Protein AF-A0A524AYQ6-F1 (afdb_monomer_lite)

Foldseek 3Di:
DDDDDADPQLVVLVVVLVVLVVVLVVVAALLQDQWAWDWDADPNWIWIWTWHADPPRDIDTHTDGTDDDVVVVRRVRNPDDRSCPVNPVSVVVSVVSPDDDDDPVVVVVVVVVD

Radius of gyration: 19.8 Å; chains: 1; bounding box: 48×26×54 Å

Secondary structure (DSSP, 8-state):
---PPPPHHHHHHHHHHHHHHHHHHHH--GGGSS-EEEEEEETTEEEEEEEEE-GGGPEEEEEEEESSHHHHHHHHHHTSPPGGGGHHHHHHHHHHTTPPPPPHHHHHHHHH--

Structure (mmCIF, N/CA/C/O backbone):
data_AF-A0A524AYQ6-F1
#
_entry.id   AF-A0A524AYQ6-F1
#
loop_
_atom_site.group_PDB
_atom_site.id
_atom_site.type_symbol
_atom_site.label_atom_id
_atom_site.label_alt_id
_atom_site.label_comp_id
_atom_site.label_asym_id
_atom_site.label_entity_id
_atom_site.label_seq_id
_atom_site.pdbx_PDB_ins_code
_atom_site.Cartn_x
_atom_site.Cartn_y
_atom_site.Cartn_z
_atom_site.occupancy
_atom_site.B_iso_or_equiv
_atom_site.auth_seq_id
_atom_site.auth_comp_id
_atom_site.auth_asym_id
_atom_site.auth_atom_id
_atom_site.pdbx_PDB_model_num
ATOM 1 N N . MET A 1 1 ? 13.048 -18.096 -30.956 1.00 42.81 1 MET A N 1
ATOM 2 C CA . MET A 1 1 ? 13.123 -16.712 -30.445 1.00 42.81 1 MET A CA 1
ATOM 3 C C . MET A 1 1 ? 14.486 -16.537 -29.808 1.00 42.81 1 MET A C 1
ATOM 5 O O . MET A 1 1 ? 14.769 -17.234 -28.846 1.00 42.81 1 MET A O 1
ATOM 9 N N . LEU A 1 2 ? 15.353 -15.710 -30.388 1.00 47.28 2 LEU A N 1
ATOM 10 C CA . LEU A 1 2 ? 16.650 -15.396 -29.789 1.00 47.28 2 LEU A CA 1
ATOM 11 C C . LEU A 1 2 ? 16.405 -14.336 -28.710 1.00 47.28 2 LEU A C 1
ATOM 13 O O . LEU A 1 2 ? 15.965 -13.236 -29.031 1.00 47.28 2 LEU A O 1
ATOM 17 N N . SER A 1 3 ? 16.613 -14.678 -27.440 1.00 58.00 3 SER A N 1
ATOM 18 C CA . SER A 1 3 ? 16.564 -13.712 -26.343 1.00 58.00 3 SER A CA 1
ATOM 19 C C . SER A 1 3 ? 17.810 -12.829 -26.420 1.00 58.00 3 SER A C 1
ATOM 21 O O . SER A 1 3 ? 18.887 -13.234 -25.983 1.00 58.00 3 SER A O 1
ATOM 23 N N . SER A 1 4 ? 17.693 -11.646 -27.019 1.00 69.88 4 SER A N 1
ATOM 24 C CA . SER A 1 4 ? 18.740 -10.626 -26.933 1.00 69.88 4 SER A CA 1
ATOM 25 C C . SER A 1 4 ? 18.833 -10.124 -25.493 1.00 69.88 4 SER A C 1
ATOM 27 O O . SER A 1 4 ? 17.809 -9.780 -24.897 1.00 69.88 4 SER A O 1
ATOM 29 N N . SER A 1 5 ? 20.041 -10.078 -24.931 1.00 79.94 5 SER A N 1
ATOM 30 C CA . SER A 1 5 ? 20.267 -9.489 -23.612 1.00 79.94 5 SER A CA 1
ATOM 31 C C . SER A 1 5 ? 19.936 -7.995 -23.630 1.00 79.94 5 SER A C 1
ATOM 33 O O . SER A 1 5 ? 20.244 -7.283 -24.587 1.00 79.94 5 SER A O 1
ATOM 35 N N . LEU A 1 6 ? 19.291 -7.518 -22.563 1.00 84.69 6 LEU A N 1
ATOM 36 C CA . LEU A 1 6 ? 19.038 -6.092 -22.364 1.00 84.69 6 LEU A CA 1
ATOM 37 C C . LEU A 1 6 ? 20.363 -5.329 -22.207 1.00 84.69 6 LEU A C 1
ATOM 39 O O . LEU A 1 6 ? 21.378 -5.907 -21.810 1.00 84.69 6 LEU A O 1
ATOM 43 N N . SER A 1 7 ? 20.351 -4.021 -22.475 1.00 92.19 7 SER A N 1
ATOM 44 C CA . SER A 1 7 ? 21.512 -3.162 -22.216 1.00 92.19 7 SER A CA 1
ATOM 45 C C . SER A 1 7 ? 21.914 -3.215 -20.736 1.00 92.19 7 SER A C 1
ATOM 47 O O . SER A 1 7 ? 21.075 -3.454 -19.864 1.00 92.19 7 SER A O 1
ATOM 49 N N . LEU A 1 8 ? 23.191 -2.963 -20.430 1.00 93.62 8 LEU A N 1
ATOM 50 C CA . LEU A 1 8 ? 23.656 -2.892 -19.040 1.00 93.62 8 LEU A CA 1
ATOM 51 C C . LEU A 1 8 ? 22.841 -1.866 -18.237 1.00 93.62 8 LEU A C 1
ATOM 53 O O . LEU A 1 8 ? 22.433 -2.143 -17.117 1.00 93.62 8 LEU A O 1
ATOM 57 N N . THR A 1 9 ? 22.533 -0.719 -18.844 1.00 95.06 9 THR A N 1
ATOM 58 C CA . THR A 1 9 ? 21.716 0.335 -18.235 1.00 95.06 9 THR A CA 1
ATOM 59 C C . THR A 1 9 ? 20.322 -0.158 -17.843 1.00 95.06 9 THR A C 1
ATOM 61 O O . THR A 1 9 ? 19.878 0.111 -16.729 1.00 95.06 9 THR A O 1
ATOM 64 N N . ALA A 1 10 ? 19.649 -0.915 -18.716 1.00 93.50 10 ALA A N 1
ATOM 65 C CA . ALA A 1 10 ? 18.344 -1.500 -18.417 1.00 93.50 10 ALA A CA 1
ATOM 66 C C . ALA A 1 10 ? 18.432 -2.522 -17.275 1.00 93.50 10 ALA A C 1
ATOM 68 O O . ALA A 1 10 ? 17.604 -2.511 -16.367 1.00 93.50 10 ALA A O 1
ATOM 69 N N . GLN A 1 11 ? 19.463 -3.374 -17.283 1.00 94.44 11 GLN A N 1
ATOM 70 C CA . GLN A 1 11 ? 19.682 -4.358 -16.221 1.00 94.44 11 GLN A CA 1
ATOM 71 C C . GLN A 1 11 ? 19.919 -3.683 -14.863 1.00 94.44 11 GLN A C 1
ATOM 73 O O . GLN A 1 11 ? 19.331 -4.088 -13.864 1.00 94.44 11 GLN A O 1
ATOM 78 N N . THR A 1 12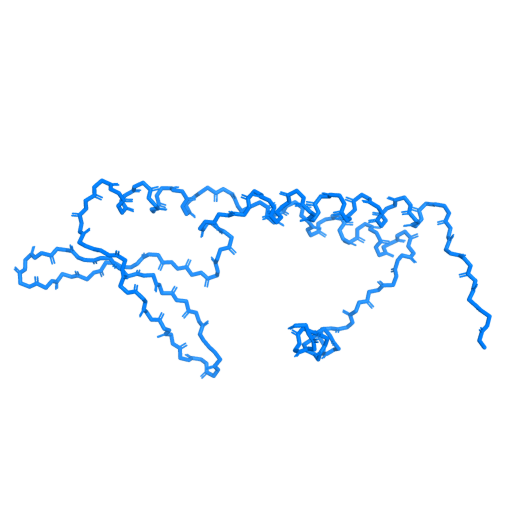 ? 20.729 -2.622 -14.818 1.00 95.69 12 THR A N 1
ATOM 79 C CA . THR A 1 12 ? 20.974 -1.857 -13.588 1.00 95.69 12 THR A CA 1
ATOM 80 C C . THR A 1 12 ? 19.707 -1.172 -13.081 1.00 95.69 12 THR A C 1
ATOM 82 O O . THR A 1 12 ? 19.418 -1.246 -11.888 1.00 95.69 12 THR A O 1
ATOM 85 N N . ALA A 1 13 ? 18.928 -0.551 -13.970 1.00 95.69 13 ALA A N 1
ATOM 86 C CA . ALA A 1 13 ? 17.671 0.092 -13.595 1.00 95.69 13 ALA A CA 1
ATOM 87 C C . ALA A 1 13 ? 16.659 -0.916 -13.028 1.00 95.69 13 ALA A C 1
ATOM 89 O O . ALA A 1 13 ? 16.015 -0.644 -12.017 1.00 95.69 13 ALA A O 1
ATOM 90 N N . PHE A 1 14 ? 16.564 -2.106 -13.629 1.00 95.00 14 PHE A N 1
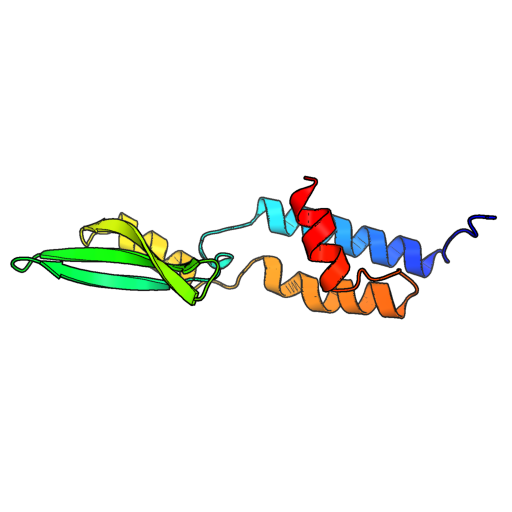ATOM 91 C CA . PHE A 1 14 ? 15.740 -3.190 -13.101 1.00 95.00 14 PHE A CA 1
ATOM 92 C C . PHE A 1 14 ? 16.179 -3.612 -11.693 1.00 95.00 14 PHE A C 1
ATOM 94 O O . PHE A 1 14 ? 15.344 -3.687 -10.794 1.00 95.00 14 PHE A O 1
ATOM 101 N N . SER A 1 15 ? 17.480 -3.834 -11.471 1.00 95.69 15 SER A N 1
ATOM 102 C CA . SER A 1 15 ? 18.003 -4.213 -10.151 1.00 95.69 15 SER A CA 1
ATOM 103 C C . SER A 1 15 ? 17.678 -3.178 -9.071 1.00 95.69 15 SER A C 1
ATOM 105 O O . SER A 1 15 ? 17.291 -3.560 -7.970 1.00 95.69 15 SER A O 1
ATOM 107 N N . GLN A 1 16 ? 17.758 -1.882 -9.392 1.00 95.06 16 GLN A N 1
ATOM 108 C CA . GLN A 1 16 ? 17.379 -0.808 -8.467 1.00 95.06 16 GLN A CA 1
ATOM 109 C C . GLN A 1 16 ? 15.893 -0.861 -8.098 1.00 95.06 16 GLN A C 1
ATOM 111 O O . GLN A 1 16 ? 15.542 -0.742 -6.926 1.00 95.06 16 GLN A O 1
ATOM 116 N N . VAL A 1 17 ? 15.011 -1.077 -9.081 1.00 96.19 17 VAL A N 1
ATOM 117 C CA . VAL A 1 17 ? 13.572 -1.241 -8.819 1.00 96.19 17 VAL A CA 1
ATOM 118 C C . VAL A 1 17 ? 13.323 -2.444 -7.913 1.00 96.19 17 VAL A C 1
ATOM 120 O O . VAL A 1 17 ? 12.543 -2.333 -6.971 1.00 96.19 17 VAL A O 1
ATOM 123 N N . VAL A 1 18 ? 13.989 -3.575 -8.162 1.00 95.94 18 VAL A N 1
ATOM 124 C CA . VAL A 1 18 ? 13.841 -4.792 -7.348 1.00 95.94 18 VAL A CA 1
ATOM 125 C C . VAL A 1 18 ? 14.293 -4.559 -5.907 1.00 95.94 18 VAL A C 1
ATOM 127 O O . VAL A 1 18 ? 13.570 -4.910 -4.979 1.00 95.94 18 VAL A O 1
ATOM 130 N N . GLU A 1 19 ? 15.455 -3.943 -5.704 1.00 95.81 19 GLU A N 1
ATOM 131 C CA . GLU A 1 19 ? 15.993 -3.655 -4.372 1.00 95.81 19 GLU A CA 1
ATOM 132 C C . GLU A 1 19 ? 15.063 -2.742 -3.563 1.00 95.81 19 GLU A C 1
ATOM 134 O O . GLU A 1 19 ? 14.730 -3.031 -2.406 1.00 95.81 19 GLU A O 1
ATOM 139 N N . VAL A 1 20 ? 14.574 -1.669 -4.188 1.00 95.38 20 VAL A N 1
ATOM 140 C CA . VAL A 1 20 ? 13.626 -0.763 -3.535 1.00 95.38 20 VAL A CA 1
ATOM 141 C C . VAL A 1 20 ? 12.291 -1.462 -3.294 1.00 95.38 20 VAL A C 1
ATOM 143 O O . VAL A 1 20 ? 11.728 -1.305 -2.217 1.00 95.38 20 VAL A O 1
ATOM 146 N N . ALA A 1 21 ? 11.803 -2.295 -4.216 1.00 95.00 21 ALA A N 1
ATOM 147 C CA . ALA A 1 21 ? 10.551 -3.031 -4.031 1.00 95.00 21 ALA A CA 1
ATOM 148 C C . ALA A 1 21 ? 10.614 -3.992 -2.838 1.00 95.00 21 ALA A C 1
ATOM 150 O O . ALA A 1 21 ? 9.680 -4.043 -2.041 1.00 95.00 21 ALA A O 1
ATOM 151 N N . LEU A 1 22 ? 11.731 -4.703 -2.670 1.00 95.31 22 LEU A N 1
ATOM 152 C CA . LEU A 1 22 ? 11.959 -5.571 -1.513 1.00 95.31 22 LEU A CA 1
ATOM 153 C C . LEU A 1 22 ? 12.024 -4.772 -0.207 1.00 95.31 22 LEU A C 1
ATOM 155 O O . LEU A 1 22 ? 11.458 -5.187 0.804 1.00 95.31 22 LEU A O 1
ATOM 159 N N . THR A 1 23 ? 12.666 -3.604 -0.237 1.00 94.06 23 THR A N 1
ATOM 160 C CA . THR A 1 23 ? 12.714 -2.693 0.914 1.00 94.06 23 THR A CA 1
ATOM 161 C C . THR A 1 23 ? 11.321 -2.174 1.273 1.00 94.06 23 THR A C 1
ATOM 163 O O . THR A 1 23 ? 10.951 -2.157 2.444 1.00 94.06 23 THR A O 1
ATOM 166 N N . VAL A 1 24 ? 10.517 -1.804 0.274 1.00 93.94 24 VAL A N 1
ATOM 167 C CA . VAL A 1 24 ? 9.127 -1.373 0.459 1.00 93.94 24 VAL A CA 1
ATOM 168 C C . VAL A 1 24 ? 8.276 -2.482 1.063 1.00 93.94 24 VAL A C 1
ATOM 170 O O . VAL A 1 24 ? 7.551 -2.216 2.016 1.00 93.94 24 VAL A O 1
ATOM 173 N N . GLU A 1 25 ? 8.379 -3.717 0.569 1.00 92.25 25 GLU A N 1
ATOM 174 C CA . GLU A 1 25 ? 7.647 -4.850 1.152 1.00 92.25 25 GLU A CA 1
ATOM 175 C C . GLU A 1 25 ? 8.056 -5.105 2.609 1.00 92.25 25 GLU A C 1
ATOM 177 O O . GLU A 1 25 ? 7.202 -5.396 3.444 1.00 92.25 25 GLU A O 1
ATOM 182 N N . HIS A 1 26 ? 9.338 -4.932 2.950 1.00 93.38 26 HIS A N 1
ATOM 183 C CA . HIS A 1 26 ? 9.808 -5.054 4.332 1.00 93.38 26 HIS A CA 1
ATOM 184 C C . HIS A 1 26 ? 9.285 -3.936 5.249 1.00 93.38 26 HIS A C 1
ATOM 186 O O . HIS A 1 26 ? 8.941 -4.188 6.402 1.00 93.38 26 HIS A O 1
ATOM 192 N N . MET A 1 27 ? 9.217 -2.705 4.738 1.00 91.94 27 MET A N 1
ATOM 193 C CA . MET A 1 27 ? 8.803 -1.513 5.490 1.00 91.94 27 MET A CA 1
ATOM 194 C C . MET A 1 27 ? 7.293 -1.253 5.448 1.00 91.94 27 MET A C 1
ATOM 196 O O . MET A 1 27 ? 6.818 -0.260 6.005 1.00 91.94 27 MET A O 1
ATOM 200 N N . ARG A 1 28 ? 6.535 -2.128 4.784 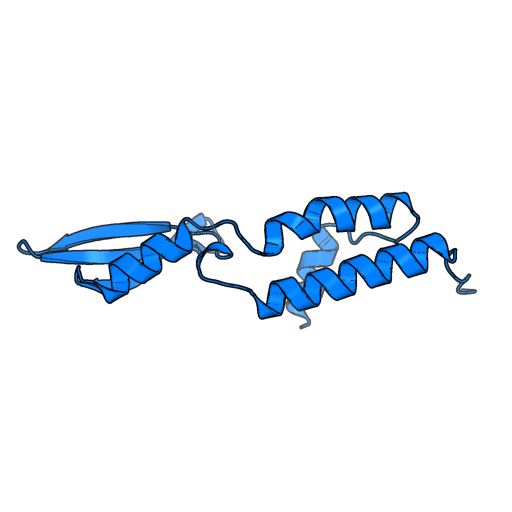1.00 90.62 28 ARG A N 1
ATOM 201 C CA . ARG A 1 28 ? 5.106 -1.964 4.554 1.00 90.62 28 ARG A CA 1
ATOM 202 C C . ARG A 1 28 ? 4.340 -1.825 5.867 1.00 90.62 28 ARG A C 1
ATOM 204 O O . ARG A 1 28 ? 4.522 -2.586 6.817 1.00 90.62 28 ARG A O 1
ATOM 211 N N . SER A 1 29 ? 3.423 -0.868 5.900 1.00 91.81 29 SER A N 1
ATOM 212 C CA . SER A 1 29 ? 2.638 -0.529 7.080 1.00 91.81 29 SER A CA 1
ATOM 213 C C . SER A 1 29 ? 1.152 -0.364 6.751 1.00 91.81 29 SER A C 1
ATOM 215 O O . SER A 1 29 ? 0.693 -0.603 5.634 1.00 91.81 29 SER A O 1
ATOM 217 N N . VAL A 1 30 ? 0.369 0.062 7.746 1.00 91.69 30 VAL A N 1
ATOM 218 C CA . VAL A 1 30 ? -1.051 0.387 7.558 1.00 91.69 30 VAL A CA 1
ATOM 219 C C . VAL A 1 30 ? -1.270 1.565 6.589 1.00 91.69 30 VAL A C 1
ATOM 221 O O . VAL A 1 30 ? -2.342 1.661 5.996 1.00 91.69 30 VAL A O 1
ATOM 224 N N . ALA A 1 31 ? -0.259 2.421 6.390 1.00 93.00 31 ALA A N 1
ATOM 225 C CA . ALA A 1 31 ? -0.290 3.516 5.419 1.00 93.00 31 ALA A CA 1
ATOM 226 C C . ALA A 1 31 ? -0.319 3.025 3.960 1.00 93.0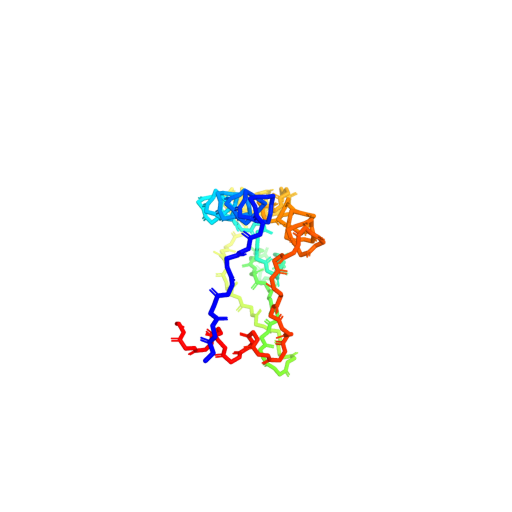0 31 ALA A C 1
ATOM 228 O O . ALA A 1 31 ? -0.832 3.714 3.084 1.00 93.00 31 ALA A O 1
ATOM 229 N N . ASP A 1 32 ? 0.178 1.813 3.695 1.00 91.94 32 ASP A N 1
ATOM 230 C CA . ASP A 1 32 ? 0.231 1.228 2.350 1.00 91.94 32 ASP A CA 1
ATOM 231 C C . ASP A 1 32 ? -1.085 0.533 1.941 1.00 91.94 32 ASP A C 1
ATOM 233 O O . ASP A 1 32 ? -1.169 -0.078 0.871 1.00 91.94 32 ASP A O 1
ATOM 237 N N . PHE A 1 33 ? -2.123 0.569 2.786 1.00 90.25 33 PHE A N 1
ATOM 238 C CA . PHE A 1 33 ? -3.420 -0.032 2.473 1.00 90.25 33 PHE A CA 1
ATOM 239 C C . PHE A 1 33 ? -4.400 0.978 1.845 1.00 90.25 33 PHE A C 1
ATOM 241 O O . PHE A 1 33 ? -4.493 2.121 2.292 1.00 90.25 33 PHE A O 1
ATOM 248 N N . PRO A 1 34 ? -5.201 0.559 0.842 1.00 87.69 34 PRO A N 1
ATOM 249 C CA . PRO A 1 34 ? -6.098 1.439 0.089 1.00 87.69 34 PRO A CA 1
ATOM 250 C C . PRO A 1 34 ? -7.425 1.697 0.828 1.00 87.69 34 PRO A C 1
ATOM 252 O O . PRO A 1 34 ? -8.503 1.358 0.339 1.00 87.69 34 PRO A O 1
ATOM 255 N N . GLY A 1 35 ? -7.369 2.269 2.028 1.00 92.69 35 GLY A N 1
ATOM 256 C CA . GLY A 1 35 ? -8.536 2.469 2.882 1.00 92.69 35 GLY A CA 1
ATOM 257 C C . GLY A 1 35 ? -8.330 3.526 3.958 1.00 92.69 35 GLY A C 1
ATOM 258 O O . GLY A 1 35 ? -7.300 4.189 4.020 1.00 92.69 35 GLY A O 1
ATOM 259 N N . ALA A 1 36 ? -9.338 3.695 4.810 1.00 95.06 36 ALA A N 1
ATOM 260 C CA . ALA A 1 36 ? -9.330 4.712 5.853 1.00 95.06 36 ALA A CA 1
ATOM 261 C C . ALA A 1 36 ? -9.980 4.220 7.148 1.00 95.06 36 ALA A C 1
ATOM 263 O O . ALA A 1 36 ? -10.902 3.400 7.139 1.00 95.06 36 ALA A O 1
ATOM 264 N N . PHE A 1 37 ? -9.529 4.780 8.268 1.00 97.00 37 PHE A N 1
ATOM 265 C CA . PHE A 1 37 ? -10.171 4.602 9.564 1.00 97.00 37 PHE A CA 1
ATOM 266 C C . PHE A 1 37 ? -11.411 5.489 9.664 1.00 97.00 37 PHE A C 1
ATOM 268 O O . PHE A 1 37 ? -11.339 6.704 9.497 1.00 97.00 37 PHE A O 1
ATOM 275 N N . VAL A 1 38 ? -12.550 4.880 9.973 1.00 97.00 38 VAL A N 1
ATOM 276 C CA . VAL A 1 38 ? -13.841 5.550 10.135 1.00 97.00 38 VAL A CA 1
ATOM 277 C C . VAL A 1 38 ? -14.440 5.226 11.506 1.00 97.00 38 VAL A C 1
ATOM 279 O O . VAL A 1 38 ? -14.541 4.050 11.873 1.00 97.00 38 VAL A O 1
ATOM 282 N N . PRO A 1 39 ? -14.846 6.242 12.285 1.00 97.38 39 PRO A N 1
ATOM 283 C CA . PRO A 1 39 ? -15.449 6.026 13.588 1.00 97.38 39 PRO A CA 1
ATOM 284 C C . PRO A 1 39 ? -16.956 5.750 13.489 1.00 97.38 39 PRO A C 1
ATOM 286 O O . PRO A 1 39 ? -17.649 6.245 12.600 1.00 97.38 39 PRO A O 1
ATOM 289 N N . LYS A 1 40 ? -17.485 5.000 14.455 1.00 97.00 40 LYS A N 1
ATOM 290 C CA . LYS A 1 40 ? -18.913 4.793 14.707 1.00 97.00 40 LYS A CA 1
ATOM 291 C C . LYS A 1 40 ? -19.189 4.900 16.199 1.00 97.00 40 LYS A C 1
ATOM 293 O O . LYS A 1 40 ? -18.518 4.251 16.997 1.00 97.00 40 LYS A O 1
ATOM 298 N N . THR A 1 41 ? -20.208 5.664 16.567 1.00 97.19 41 THR A N 1
ATOM 299 C CA . THR A 1 41 ? -20.643 5.784 17.961 1.00 97.19 41 THR A CA 1
ATOM 300 C C . THR A 1 41 ? -21.852 4.889 18.199 1.00 97.19 41 THR A C 1
ATOM 302 O O . THR A 1 41 ? -22.858 5.006 17.505 1.00 97.19 41 THR A O 1
ATOM 305 N N . VAL A 1 42 ? -21.765 3.996 19.184 1.00 94.25 42 VAL A N 1
ATOM 306 C CA . VAL A 1 42 ? -22.841 3.081 19.581 1.00 94.25 42 VAL A CA 1
ATOM 307 C C . VAL A 1 42 ? -23.032 3.203 21.088 1.00 94.25 42 VAL A C 1
ATOM 309 O O . VAL A 1 42 ? -22.095 2.983 21.847 1.00 94.25 42 VAL A O 1
ATOM 312 N N . LYS A 1 43 ? -24.245 3.572 21.526 1.00 93.56 43 LYS A N 1
ATOM 313 C CA . LYS A 1 43 ? -24.586 3.765 22.953 1.00 93.56 43 LYS A CA 1
ATOM 314 C C . LYS A 1 43 ? -23.594 4.676 23.706 1.00 93.56 43 LYS A C 1
ATOM 316 O O . LYS A 1 43 ? -23.232 4.397 24.840 1.00 93.56 43 LYS A O 1
ATOM 321 N N . GLY A 1 44 ? -23.128 5.746 23.056 1.00 94.00 44 GLY A N 1
ATOM 322 C CA . GLY A 1 44 ? -22.169 6.701 23.631 1.00 94.00 44 GLY A CA 1
ATOM 323 C C . GLY A 1 44 ? -20.697 6.279 23.558 1.00 94.00 44 GLY A C 1
ATOM 324 O O . GLY A 1 44 ? -19.828 7.123 23.748 1.00 94.00 44 GLY A O 1
ATOM 325 N N . GLN A 1 45 ? -20.395 5.026 23.204 1.00 94.69 45 GLN A N 1
ATOM 326 C CA . GLN A 1 45 ? -19.024 4.552 23.019 1.00 94.69 45 GLN A CA 1
ATOM 327 C C . GLN A 1 45 ? -18.602 4.678 21.553 1.00 94.69 45 GLN A C 1
ATOM 329 O O . GLN A 1 45 ? -19.342 4.291 20.645 1.00 94.69 45 GLN A O 1
ATOM 334 N N . LYS A 1 46 ? -17.398 5.204 21.311 1.00 97.00 46 LYS A N 1
ATOM 335 C CA . LYS A 1 46 ? -16.817 5.320 19.971 1.00 97.00 46 LYS A CA 1
ATOM 336 C C . LYS A 1 46 ? -15.997 4.078 19.628 1.00 97.00 46 LYS A C 1
ATOM 338 O O . LYS A 1 46 ? -15.203 3.594 20.432 1.00 97.00 46 LYS A O 1
ATOM 343 N N . TYR A 1 47 ? -16.199 3.588 18.415 1.00 97.81 47 TYR A N 1
ATOM 344 C CA . TYR A 1 47 ? -15.564 2.413 17.841 1.00 97.81 47 TYR A CA 1
ATOM 345 C C . TYR A 1 47 ? -14.976 2.759 16.484 1.00 97.81 47 TYR A C 1
ATOM 347 O O . TYR A 1 47 ? -15.556 3.547 15.742 1.00 97.81 47 TYR A O 1
ATOM 355 N N . TRP A 1 48 ? -13.861 2.141 16.133 1.00 98.12 48 TRP A N 1
ATOM 356 C CA . TRP A 1 48 ? -13.173 2.378 14.876 1.00 98.12 48 TRP A CA 1
ATOM 357 C C . TRP A 1 48 ? -13.260 1.173 13.958 1.00 98.12 48 TRP A C 1
ATOM 359 O O . TRP A 1 48 ? -13.183 0.018 14.383 1.00 98.12 48 TRP A O 1
ATOM 369 N N . TYR A 1 49 ? -13.413 1.474 12.676 1.00 97.44 49 TYR A N 1
ATOM 370 C CA . TYR A 1 49 ? -13.466 0.505 11.599 1.00 97.44 49 TYR A CA 1
ATOM 371 C C . TYR A 1 49 ? -12.476 0.918 10.517 1.00 97.44 49 TYR A C 1
ATOM 373 O O . TYR A 1 49 ? -12.345 2.103 10.227 1.00 97.44 49 TYR A O 1
ATOM 381 N N . TYR A 1 50 ? -11.814 -0.048 9.893 1.00 96.81 50 TYR A N 1
ATOM 382 C CA . TYR A 1 50 ? -11.033 0.182 8.687 1.00 96.81 50 TYR A CA 1
ATOM 383 C C . TYR A 1 50 ? -11.914 -0.102 7.471 1.00 96.81 50 TYR A C 1
ATOM 385 O O . TYR A 1 50 ? -12.456 -1.203 7.339 1.00 96.81 50 TYR A O 1
ATOM 393 N N . GLN A 1 51 ? -12.109 0.900 6.618 1.00 95.88 51 GLN A N 1
ATOM 394 C CA . GLN A 1 51 ? -12.963 0.830 5.438 1.00 95.88 51 GLN A CA 1
ATOM 395 C C . GLN A 1 51 ? -12.125 0.848 4.164 1.00 95.88 51 GLN A C 1
ATOM 397 O O . GLN A 1 51 ? -11.331 1.762 3.966 1.00 95.88 51 GLN A O 1
ATOM 402 N N . TYR A 1 52 ? -12.351 -0.118 3.277 1.00 93.81 52 TYR A N 1
ATOM 403 C CA . TYR A 1 52 ? -11.647 -0.227 1.999 1.00 93.81 52 TYR A CA 1
ATOM 404 C C . TYR A 1 52 ? -12.591 -0.721 0.887 1.00 93.81 52 TYR A C 1
ATOM 406 O O . TYR A 1 52 ? -13.625 -1.340 1.178 1.00 93.81 52 TYR A O 1
ATOM 414 N N . PRO A 1 53 ? -12.297 -0.412 -0.389 1.00 89.69 53 PRO A N 1
ATOM 415 C CA . PRO A 1 53 ? -13.081 -0.900 -1.512 1.00 89.69 53 PRO A CA 1
ATOM 416 C C . PRO A 1 53 ? -12.835 -2.397 -1.725 1.00 89.69 53 PRO A C 1
ATOM 418 O O . PRO A 1 53 ? -11.697 -2.860 -1.755 1.00 89.69 53 PRO A O 1
ATOM 421 N N . GLU A 1 54 ? -13.913 -3.150 -1.907 1.00 86.12 54 GLU A N 1
ATOM 422 C CA . GLU A 1 54 ? -13.890 -4.550 -2.326 1.00 86.12 54 GLU A CA 1
ATOM 423 C C . GLU A 1 54 ? -14.321 -4.656 -3.801 1.00 86.12 54 GLU A C 1
ATOM 425 O O . GLU A 1 54 ? -14.838 -3.703 -4.401 1.00 86.12 54 GLU A O 1
ATOM 430 N N . SER A 1 55 ? -14.083 -5.814 -4.423 1.00 76.62 55 SER A N 1
ATOM 431 C CA . SER A 1 55 ? -14.530 -6.085 -5.792 1.00 76.62 55 SER A CA 1
ATOM 432 C C . SER A 1 55 ? -16.039 -5.841 -5.939 1.00 76.62 55 SER A C 1
ATOM 434 O O . SER A 1 55 ? -16.808 -6.194 -5.050 1.00 76.62 55 SER A O 1
ATOM 436 N N . ALA A 1 56 ? -16.453 -5.271 -7.076 1.00 75.06 56 ALA A N 1
ATOM 437 C CA . ALA A 1 56 ? -17.838 -4.890 -7.399 1.00 75.06 56 ALA A CA 1
ATOM 438 C C . ALA A 1 56 ? -18.402 -3.643 -6.678 1.00 75.06 56 ALA A C 1
ATOM 440 O O . ALA A 1 56 ? -19.612 -3.439 -6.659 1.00 75.06 56 ALA A O 1
ATOM 441 N N . GLY A 1 57 ? -17.548 -2.770 -6.130 1.00 75.25 57 GLY A N 1
ATOM 442 C CA . GLY A 1 57 ? -17.965 -1.446 -5.635 1.00 75.25 57 GLY A CA 1
ATOM 443 C C . GLY A 1 57 ? -18.576 -1.450 -4.230 1.00 75.25 57 GLY A C 1
ATOM 444 O O . GLY A 1 57 ? -18.956 -0.396 -3.717 1.00 75.25 57 GLY A O 1
ATOM 445 N N . VAL A 1 58 ? -18.625 -2.613 -3.579 1.00 85.75 58 VAL A N 1
ATOM 446 C CA . VAL A 1 58 ? -19.010 -2.737 -2.172 1.00 85.75 58 VAL A CA 1
ATOM 447 C C . VAL A 1 58 ? -17.862 -2.232 -1.296 1.00 85.75 58 VAL A C 1
ATOM 449 O O . VAL A 1 58 ? -16.696 -2.547 -1.525 1.00 85.75 58 VAL A O 1
ATOM 452 N N . ARG A 1 59 ? -18.176 -1.424 -0.278 1.00 89.31 59 ARG A N 1
ATOM 453 C CA . ARG A 1 59 ? -17.194 -0.999 0.729 1.00 89.31 59 ARG A CA 1
ATOM 454 C C . ARG A 1 59 ? -17.237 -1.956 1.908 1.0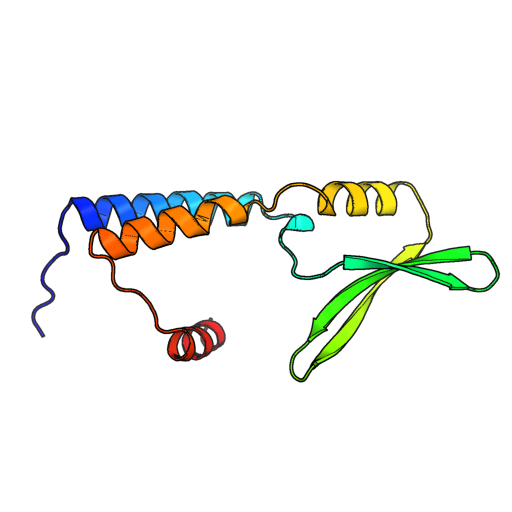0 89.31 59 ARG A C 1
ATOM 456 O O . ARG A 1 59 ? -18.245 -2.013 2.612 1.00 89.31 59 ARG A O 1
ATOM 463 N N . ARG A 1 60 ? -16.132 -2.650 2.161 1.00 93.62 60 ARG A N 1
ATOM 464 C CA . ARG A 1 60 ? -15.991 -3.524 3.324 1.00 93.62 60 ARG A CA 1
ATOM 465 C C . ARG A 1 60 ? -15.496 -2.726 4.521 1.00 93.62 60 ARG A C 1
ATOM 467 O O . ARG A 1 60 ? -14.721 -1.784 4.371 1.00 93.62 60 ARG A O 1
ATOM 474 N N . GLN A 1 61 ? -15.976 -3.089 5.705 1.00 95.81 61 GLN A N 1
ATOM 475 C CA . GLN A 1 61 ? -15.541 -2.509 6.971 1.00 95.81 61 GLN A CA 1
ATOM 476 C C . GLN A 1 61 ? -15.088 -3.622 7.906 1.00 95.81 61 GLN A C 1
ATOM 478 O O . GLN A 1 61 ? -15.823 -4.582 8.132 1.00 95.81 61 GLN A O 1
ATOM 483 N N . VAL A 1 62 ? -13.889 -3.476 8.457 1.00 95.56 62 VAL A N 1
ATOM 484 C CA . VAL A 1 62 ? -13.332 -4.385 9.461 1.00 95.56 62 VAL A CA 1
ATOM 485 C C . VAL A 1 62 ? -13.300 -3.649 10.789 1.00 95.56 62 VAL A C 1
ATOM 487 O O . VAL A 1 62 ? -12.812 -2.523 10.856 1.00 95.56 62 VAL A O 1
ATOM 490 N N . PHE A 1 63 ? -13.858 -4.255 11.835 1.00 96.62 63 PHE A N 1
ATOM 491 C CA . PHE A 1 63 ? -13.781 -3.702 13.183 1.00 96.62 63 PHE A CA 1
ATOM 492 C C . PHE A 1 63 ? -12.326 -3.695 13.658 1.00 96.62 63 PHE A C 1
ATOM 494 O O . PHE A 1 63 ? -11.656 -4.722 13.597 1.00 96.62 63 PHE A O 1
ATOM 501 N N . VAL A 1 64 ? -11.852 -2.540 14.119 1.00 96.88 64 VAL A N 1
ATOM 502 C CA . VAL A 1 64 ? -10.480 -2.359 14.615 1.00 96.88 64 VAL A CA 1
ATOM 503 C C . VAL A 1 64 ? -10.465 -2.450 16.134 1.00 96.88 64 VAL A C 1
ATOM 505 O O . VAL A 1 64 ? -9.646 -3.156 16.711 1.00 96.88 64 VAL A O 1
ATOM 508 N N . GLY A 1 65 ? -11.378 -1.731 16.786 1.00 96.06 65 GLY A N 1
ATOM 509 C CA . GLY A 1 65 ? -11.436 -1.668 18.239 1.00 96.06 65 GLY A CA 1
ATOM 510 C C . GLY A 1 65 ? -12.251 -0.483 18.754 1.00 96.06 65 GLY A C 1
ATOM 511 O O . GLY A 1 65 ? -12.643 0.395 17.979 1.00 96.06 65 GLY A O 1
ATOM 512 N N . PRO A 1 66 ? -12.538 -0.446 20.064 1.00 97.00 66 PRO A N 1
ATOM 513 C CA . PRO A 1 66 ? -13.030 0.761 20.720 1.00 97.00 66 PRO A CA 1
ATOM 514 C C . PRO A 1 66 ? -11.982 1.884 20.680 1.00 97.00 66 PRO A C 1
ATOM 516 O O . PRO A 1 66 ? -10.795 1.644 20.480 1.00 97.00 66 PRO A O 1
ATOM 519 N N . GLU A 1 67 ? -12.431 3.121 20.881 1.00 97.00 67 GLU A N 1
ATOM 520 C CA . GLU A 1 67 ? -11.564 4.280 21.112 1.00 97.00 67 GLU A CA 1
ATOM 521 C C . GLU A 1 67 ? -10.546 3.997 22.233 1.00 97.00 67 GLU A C 1
ATOM 523 O O . GLU A 1 67 ? -10.924 3.544 23.315 1.00 97.00 67 GLU A O 1
ATOM 528 N N . GLY A 1 68 ? -9.262 4.254 21.967 1.00 96.62 68 GLY A N 1
ATOM 529 C CA . GLY A 1 68 ? -8.163 3.977 22.890 1.00 96.62 68 GLY A CA 1
ATOM 530 C C . GLY A 1 68 ? -6.789 4.202 22.255 1.00 96.62 68 GLY A C 1
ATOM 531 O O . GLY A 1 68 ? -6.676 4.382 21.040 1.00 96.62 68 GLY A O 1
ATOM 532 N N . GLU A 1 69 ? -5.739 4.170 23.078 1.00 97.44 69 GLU A N 1
ATOM 533 C CA . GLU A 1 69 ? -4.364 4.506 22.676 1.00 97.44 69 GLU A CA 1
ATOM 534 C C . GLU A 1 69 ? -3.869 3.662 21.494 1.00 97.44 69 GLU A C 1
ATOM 536 O O . GLU A 1 69 ? -3.415 4.214 20.497 1.00 97.44 69 GLU A O 1
ATOM 541 N N . ALA A 1 70 ? -4.050 2.339 21.545 1.00 95.62 70 ALA A N 1
ATOM 542 C CA . ALA A 1 70 ? -3.599 1.439 20.483 1.00 95.62 70 ALA A CA 1
ATOM 543 C C . ALA A 1 70 ? -4.214 1.773 19.110 1.00 95.62 70 ALA A C 1
ATOM 545 O O . ALA A 1 70 ? -3.526 1.740 18.088 1.00 95.62 70 ALA A O 1
ATOM 546 N N . VAL A 1 71 ? -5.503 2.132 19.082 1.00 96.44 71 VAL A N 1
ATOM 547 C CA . VAL A 1 71 ? -6.197 2.516 17.845 1.00 96.44 71 VAL A CA 1
ATOM 548 C C . VAL A 1 71 ? -5.708 3.875 17.353 1.00 96.44 71 VAL A C 1
ATOM 550 O O . VAL A 1 71 ? -5.483 4.043 16.158 1.00 96.44 71 VAL A O 1
ATOM 553 N N . GLN A 1 72 ? -5.471 4.821 18.260 1.00 96.69 72 GLN A N 1
ATOM 554 C CA . GLN A 1 72 ? -4.915 6.127 17.910 1.00 96.69 72 GLN A CA 1
ATOM 555 C C . GLN A 1 72 ? -3.492 6.020 17.353 1.00 96.69 72 GLN A C 1
ATOM 557 O O . GLN A 1 72 ? -3.186 6.646 16.340 1.00 96.69 72 GLN A O 1
ATOM 562 N N . THR A 1 73 ? -2.637 5.169 17.929 1.00 96.38 73 THR A N 1
ATOM 563 C CA . THR A 1 73 ? -1.306 4.882 17.375 1.00 96.38 73 THR A CA 1
ATOM 564 C C . THR A 1 73 ? -1.404 4.301 15.967 1.00 96.38 73 THR A C 1
ATOM 566 O O . THR A 1 73 ? -0.633 4.679 15.085 1.00 96.38 73 THR A O 1
ATOM 569 N N . LEU A 1 74 ? -2.357 3.396 15.732 1.00 95.25 74 LEU A N 1
ATOM 570 C CA . LEU A 1 74 ? -2.561 2.799 14.416 1.00 95.25 74 LEU A CA 1
ATOM 571 C C . LEU A 1 74 ? -3.046 3.830 13.384 1.00 95.25 74 LEU A C 1
ATOM 573 O O . LEU A 1 74 ? -2.528 3.862 12.271 1.00 95.25 74 LEU A O 1
ATOM 577 N N . ILE A 1 75 ? -3.980 4.708 13.763 1.00 96.06 75 ILE A N 1
ATOM 578 C CA . ILE A 1 75 ? -4.459 5.811 12.914 1.00 96.06 75 ILE A CA 1
ATOM 579 C C . ILE A 1 75 ? -3.321 6.784 12.597 1.00 96.06 75 ILE A C 1
ATOM 581 O O . ILE A 1 75 ? -3.160 7.181 11.447 1.00 96.06 75 ILE A O 1
ATOM 585 N N . ALA A 1 76 ? -2.500 7.133 13.590 1.00 95.75 76 ALA A N 1
ATOM 586 C CA . ALA A 1 76 ? -1.350 8.008 13.391 1.00 95.75 76 ALA A CA 1
ATOM 587 C C . ALA A 1 76 ? -0.340 7.404 12.404 1.00 95.75 76 ALA A C 1
ATOM 589 O O . ALA A 1 76 ? 0.141 8.104 11.516 1.00 95.75 76 ALA A O 1
ATOM 590 N N . ARG A 1 77 ? -0.067 6.094 12.502 1.00 93.94 77 ARG A N 1
ATOM 591 C CA . ARG A 1 77 ? 0.768 5.375 11.525 1.00 93.94 77 ARG A CA 1
ATOM 592 C C . ARG A 1 77 ? 0.162 5.388 10.123 1.00 93.94 77 ARG A C 1
ATOM 594 O O . ARG A 1 77 ? 0.904 5.497 9.162 1.00 93.94 77 ARG A O 1
ATOM 601 N N . ALA A 1 78 ? -1.162 5.327 9.995 1.00 93.62 78 ALA A N 1
ATOM 602 C CA . ALA A 1 78 ? -1.837 5.392 8.696 1.00 93.62 78 ALA A CA 1
ATOM 603 C C . ALA A 1 78 ? -1.722 6.757 8.005 1.00 93.62 78 ALA A C 1
ATOM 605 O O . ALA A 1 78 ? -1.904 6.836 6.797 1.00 93.62 78 ALA A O 1
ATOM 606 N N . GLY A 1 79 ? -1.434 7.821 8.761 1.00 90.94 79 GLY A N 1
ATOM 607 C CA . GLY A 1 79 ? -1.165 9.153 8.218 1.00 90.94 79 GLY A CA 1
ATOM 608 C C . GLY A 1 79 ? 0.288 9.383 7.789 1.00 90.94 79 GLY A C 1
ATOM 609 O O . GLY A 1 79 ? 0.603 10.470 7.313 1.00 90.94 79 GLY A O 1
ATOM 610 N N . GLN A 1 80 ? 1.182 8.410 7.989 1.00 91.88 80 GLN A N 1
ATOM 611 C CA . GLN A 1 80 ? 2.573 8.489 7.532 1.00 91.88 80 GLN A CA 1
ATOM 612 C C . GLN A 1 80 ? 2.662 8.202 6.023 1.00 91.88 80 GLN A C 1
ATOM 614 O O . GLN A 1 80 ? 1.761 7.562 5.479 1.00 91.88 80 GLN A O 1
ATOM 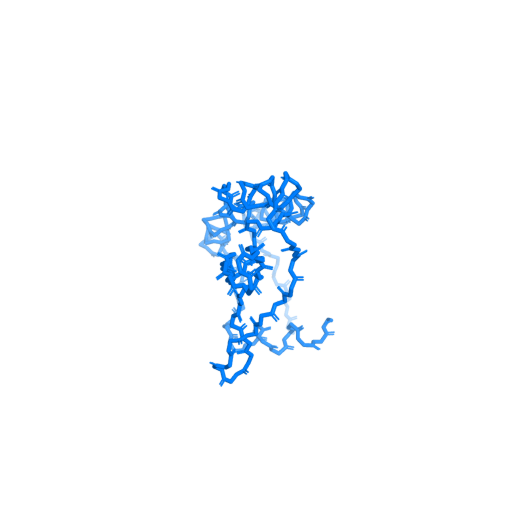619 N N . PRO A 1 81 ? 3.716 8.668 5.328 1.00 89.38 81 PRO A N 1
ATOM 620 C CA . PRO A 1 81 ? 3.911 8.345 3.917 1.00 89.38 81 PRO A CA 1
ATOM 621 C C . PRO A 1 81 ? 4.012 6.830 3.708 1.00 89.38 81 PRO A C 1
ATOM 623 O O . PRO A 1 81 ? 4.650 6.119 4.488 1.00 89.38 81 PRO A O 1
ATOM 626 N N . ALA A 1 82 ? 3.375 6.348 2.642 1.00 89.06 82 ALA A N 1
ATOM 627 C CA . ALA A 1 82 ? 3.439 4.952 2.237 1.00 89.06 82 ALA A CA 1
ATOM 628 C C . ALA A 1 82 ? 4.862 4.617 1.768 1.00 89.06 82 ALA A C 1
ATOM 630 O O . ALA A 1 82 ? 5.467 5.373 1.005 1.00 89.06 82 ALA A O 1
ATOM 631 N N . ALA A 1 83 ? 5.387 3.457 2.163 1.00 88.44 83 ALA A N 1
ATOM 632 C CA . ALA A 1 83 ? 6.702 3.006 1.714 1.00 88.44 83 ALA A CA 1
ATOM 633 C C . ALA A 1 83 ? 6.748 2.909 0.175 1.00 88.44 83 ALA A C 1
ATOM 635 O O . ALA A 1 83 ? 7.743 3.269 -0.461 1.00 88.44 83 ALA A O 1
ATOM 636 N N . ALA A 1 84 ? 5.628 2.503 -0.431 1.00 87.75 84 ALA A N 1
ATOM 637 C CA . ALA A 1 84 ? 5.496 2.330 -1.874 1.00 87.75 84 ALA A CA 1
ATOM 638 C C . ALA A 1 84 ? 5.525 3.631 -2.700 1.00 87.75 84 ALA A C 1
ATOM 640 O O . ALA A 1 84 ? 5.632 3.554 -3.924 1.00 87.75 84 ALA A O 1
ATOM 641 N N . GLU A 1 85 ? 5.460 4.815 -2.083 1.00 85.38 85 GLU A N 1
ATOM 642 C CA . GLU A 1 85 ? 5.411 6.098 -2.805 1.00 85.38 85 GLU A CA 1
ATOM 643 C C . GLU A 1 85 ? 6.641 6.312 -3.711 1.00 85.38 85 GLU A C 1
ATOM 645 O O . GLU A 1 85 ? 6.532 6.845 -4.816 1.00 85.38 85 GLU A O 1
ATOM 650 N N . SER A 1 86 ? 7.805 5.801 -3.297 1.00 84.06 86 SER A N 1
ATOM 651 C CA . SER A 1 86 ? 9.068 5.919 -4.041 1.00 84.06 86 SER A CA 1
ATOM 652 C C . SER A 1 86 ? 9.194 4.991 -5.262 1.00 84.06 86 SER A C 1
ATOM 654 O O . SER A 1 86 ? 10.044 5.222 -6.125 1.00 84.06 86 SER A O 1
ATOM 656 N N . LEU A 1 87 ? 8.349 3.959 -5.384 1.00 91.19 87 LEU A N 1
ATOM 657 C CA . LEU A 1 87 ? 8.477 2.943 -6.439 1.00 91.19 87 LEU A CA 1
ATOM 658 C C . LEU A 1 87 ? 8.029 3.423 -7.816 1.00 91.19 87 LEU A C 1
ATOM 660 O O . LEU A 1 87 ? 8.605 3.011 -8.822 1.00 91.19 87 LEU A O 1
ATOM 664 N N . GLY A 1 88 ? 7.010 4.282 -7.877 1.00 91.94 88 GLY A N 1
ATOM 665 C CA . GLY A 1 88 ? 6.427 4.741 -9.142 1.00 91.94 88 GLY A CA 1
ATOM 666 C C . GLY A 1 88 ? 7.457 5.388 -10.080 1.00 91.94 88 GLY A C 1
ATOM 667 O O . GLY A 1 88 ? 7.609 4.930 -11.216 1.00 91.94 88 GLY A O 1
ATOM 668 N N . PRO A 1 89 ? 8.211 6.406 -9.619 1.00 93.31 89 PRO A N 1
ATOM 669 C CA . PRO A 1 89 ? 9.252 7.043 -10.425 1.00 93.31 89 PRO A CA 1
ATOM 670 C C . PRO A 1 89 ? 10.365 6.085 -10.873 1.00 93.31 89 PRO A C 1
ATOM 672 O O . PRO A 1 89 ? 10.812 6.166 -12.017 1.00 93.31 89 PRO A O 1
ATOM 675 N N . LEU A 1 90 ? 10.788 5.156 -10.008 1.00 94.00 90 LEU A N 1
ATOM 676 C CA . LEU A 1 90 ? 11.838 4.181 -10.328 1.00 94.00 90 LEU A CA 1
ATOM 677 C C . LEU A 1 90 ? 11.381 3.184 -11.394 1.00 94.00 90 LEU A C 1
ATOM 679 O O . LEU A 1 90 ? 12.107 2.929 -12.354 1.00 94.00 90 LEU A O 1
ATOM 683 N N . ALA A 1 91 ? 10.159 2.663 -11.262 1.00 94.50 91 ALA A N 1
ATOM 684 C CA . ALA A 1 91 ? 9.574 1.769 -12.252 1.00 94.50 91 ALA A CA 1
ATOM 685 C C . ALA A 1 91 ? 9.450 2.462 -13.617 1.00 94.50 91 ALA A C 1
ATOM 687 O O . ALA A 1 91 ? 9.845 1.896 -14.635 1.00 94.50 91 ALA A O 1
ATOM 688 N N . HIS A 1 92 ? 8.982 3.714 -13.637 1.00 93.69 92 HIS A N 1
ATOM 689 C CA . HIS A 1 92 ? 8.901 4.504 -14.864 1.00 93.69 92 HIS A CA 1
ATOM 690 C C . HIS A 1 92 ? 10.283 4.717 -15.505 1.00 93.69 92 HIS A C 1
ATOM 692 O O . HIS A 1 92 ? 10.443 4.537 -16.712 1.00 93.69 92 HIS A O 1
ATOM 698 N N . ALA A 1 93 ? 11.304 5.048 -14.708 1.00 94.50 93 ALA A N 1
ATOM 699 C CA . ALA A 1 93 ? 12.670 5.198 -15.204 1.00 94.50 93 ALA A CA 1
ATOM 700 C C . ALA A 1 93 ? 13.209 3.895 -15.819 1.00 94.50 93 ALA A C 1
ATOM 702 O O . ALA A 1 93 ? 13.790 3.925 -16.902 1.00 94.50 93 ALA A O 1
ATOM 703 N N . ALA A 1 94 ? 12.971 2.744 -15.184 1.00 94.88 94 ALA A N 1
ATOM 704 C CA . ALA A 1 94 ? 13.401 1.452 -15.712 1.00 94.88 94 ALA A CA 1
ATOM 705 C C . ALA A 1 94 ? 12.766 1.130 -17.076 1.00 94.88 94 ALA A C 1
ATOM 707 O O . ALA A 1 94 ? 13.459 0.626 -17.964 1.00 94.88 94 ALA A O 1
ATOM 708 N N . VAL A 1 95 ? 11.488 1.474 -17.274 1.00 95.06 95 VAL A N 1
ATOM 709 C CA . VAL A 1 95 ? 10.802 1.326 -18.570 1.00 95.06 95 VAL A CA 1
ATOM 710 C C . VAL A 1 95 ? 11.461 2.195 -19.641 1.00 95.06 95 VAL A C 1
ATOM 712 O O . VAL A 1 95 ? 11.823 1.689 -20.702 1.00 95.06 95 VAL A O 1
ATOM 715 N N . VAL A 1 96 ? 11.709 3.477 -19.347 1.00 95.12 96 VAL A N 1
ATOM 716 C CA . VAL A 1 96 ? 12.395 4.398 -20.275 1.00 95.12 96 VAL A CA 1
ATOM 717 C C . VAL A 1 96 ? 13.792 3.890 -20.657 1.00 95.12 96 VAL A C 1
ATOM 719 O O . VAL A 1 96 ? 14.223 4.068 -21.795 1.00 95.12 96 VAL A O 1
ATOM 722 N N . LEU A 1 97 ? 14.491 3.222 -19.735 1.00 94.56 97 LEU A N 1
ATOM 723 C CA . LEU A 1 97 ? 15.831 2.669 -19.959 1.00 94.56 97 LEU A CA 1
ATOM 724 C C . LEU A 1 97 ? 15.835 1.320 -20.696 1.00 94.56 97 LEU A C 1
ATOM 726 O O . LEU A 1 97 ? 16.912 0.798 -20.986 1.00 94.56 97 LEU A O 1
ATOM 730 N N . GLY A 1 98 ? 14.663 0.779 -21.042 1.00 92.62 98 GLY A N 1
ATOM 731 C CA . GLY A 1 98 ? 14.519 -0.397 -21.901 1.00 92.62 98 GLY A CA 1
ATOM 732 C C . GLY A 1 98 ? 13.975 -1.645 -21.208 1.00 92.62 98 GLY A C 1
ATOM 733 O O . GLY A 1 98 ? 14.012 -2.722 -21.805 1.00 92.62 98 GLY A O 1
ATOM 734 N N . CYS A 1 99 ? 13.474 -1.540 -19.973 1.00 92.69 99 CYS A N 1
ATOM 735 C CA . CYS A 1 99 ? 12.736 -2.640 -19.354 1.00 92.69 99 CYS A CA 1
ATOM 736 C C . CYS A 1 99 ? 11.345 -2.775 -19.981 1.00 92.69 99 CYS A C 1
ATOM 738 O O . CYS A 1 99 ? 10.653 -1.786 -20.216 1.00 92.69 99 CYS A O 1
ATOM 740 N N . ALA A 1 100 ? 10.911 -4.012 -20.217 1.00 89.81 100 ALA A N 1
ATOM 741 C CA . ALA A 1 100 ? 9.548 -4.274 -20.655 1.00 89.81 100 ALA A CA 1
ATOM 742 C C . ALA A 1 100 ? 8.554 -4.025 -19.510 1.00 89.81 100 ALA A C 1
ATOM 744 O O . ALA A 1 100 ? 8.801 -4.416 -18.368 1.00 89.81 100 ALA A O 1
ATOM 745 N N . GLU A 1 101 ? 7.410 -3.427 -19.830 1.00 89.88 101 GLU A N 1
ATOM 746 C CA . GLU A 1 101 ? 6.294 -3.260 -18.901 1.00 89.88 101 GLU A CA 1
ATOM 747 C C . GLU A 1 101 ? 5.203 -4.313 -19.123 1.00 89.88 101 GLU A C 1
ATOM 749 O O . GLU A 1 101 ? 5.040 -4.878 -20.208 1.00 89.88 101 GLU A O 1
ATOM 754 N N . VAL A 1 102 ? 4.417 -4.567 -18.079 1.00 87.62 102 VAL A N 1
ATOM 755 C CA . VAL A 1 102 ? 3.244 -5.436 -18.160 1.00 87.62 102 VAL A CA 1
ATOM 756 C C . VAL A 1 102 ? 2.001 -4.571 -18.324 1.00 87.62 102 VAL A C 1
ATOM 758 O O . VAL A 1 102 ? 1.667 -3.774 -17.450 1.00 87.62 102 VAL A O 1
ATOM 761 N N . LEU A 1 103 ? 1.258 -4.783 -19.414 1.00 85.06 103 LEU A N 1
ATOM 762 C CA . LEU A 1 103 ? -0.045 -4.145 -19.612 1.00 85.06 103 LEU A CA 1
ATOM 763 C C . LEU A 1 103 ? -0.993 -4.470 -18.451 1.00 85.06 103 LEU A C 1
ATOM 765 O O . LEU A 1 103 ? -1.094 -5.623 -18.025 1.00 85.06 103 LEU A O 1
ATOM 769 N N . SER A 1 104 ? -1.781 -3.489 -18.003 1.00 80.81 104 SER A N 1
ATOM 770 C CA . SER A 1 104 ? -2.641 -3.633 -16.818 1.00 80.81 104 SER A CA 1
ATOM 771 C C . SER A 1 104 ? -3.594 -4.835 -16.892 1.00 80.81 104 SER A C 1
ATOM 773 O O . SER A 1 104 ? -3.846 -5.478 -15.877 1.00 80.81 104 SER A O 1
ATOM 775 N N . ARG A 1 105 ? -4.101 -5.200 -18.083 1.00 84.19 105 ARG A N 1
ATOM 776 C CA . ARG A 1 105 ? -4.946 -6.403 -18.257 1.00 84.19 105 ARG A CA 1
ATOM 777 C C . ARG A 1 105 ? -4.187 -7.704 -17.998 1.00 84.19 105 ARG A C 1
ATOM 779 O O . ARG A 1 105 ? -4.755 -8.624 -17.421 1.00 84.19 105 ARG A O 1
ATOM 786 N N . HIS A 1 106 ? -2.926 -7.782 -18.414 1.00 87.06 106 HIS A N 1
ATOM 787 C CA . HIS A 1 106 ? -2.090 -8.964 -18.201 1.00 87.06 106 HIS A CA 1
ATOM 788 C C . HIS A 1 106 ? -1.634 -9.061 -16.746 1.00 87.06 106 HIS A C 1
ATOM 790 O O . HIS A 1 106 ? -1.601 -10.156 -16.190 1.00 87.06 106 HIS A O 1
ATOM 796 N N . TYR A 1 107 ? -1.384 -7.920 -16.101 1.00 86.50 107 TYR A N 1
ATOM 797 C CA . TYR A 1 107 ? -1.049 -7.867 -14.681 1.00 86.50 107 TYR A CA 1
ATOM 798 C C . TYR A 1 107 ? -2.111 -8.551 -13.806 1.00 86.50 107 TYR A C 1
ATOM 800 O O . TYR A 1 107 ? -1.769 -9.352 -12.942 1.00 86.50 107 TYR A O 1
ATOM 808 N N . TRP A 1 108 ? -3.402 -8.310 -14.063 1.00 82.56 108 TRP A N 1
ATOM 809 C CA . TRP A 1 108 ? -4.483 -8.951 -13.301 1.00 82.56 108 TRP A CA 1
ATOM 810 C C . TRP A 1 108 ? -4.500 -10.476 -13.422 1.00 82.56 108 TRP A C 1
ATOM 812 O O . TRP A 1 108 ? -4.827 -11.158 -12.453 1.00 82.56 108 TRP A O 1
ATOM 822 N N . VAL A 1 109 ? -4.142 -11.008 -14.593 1.00 86.69 109 VAL A N 1
ATOM 823 C CA . VAL A 1 109 ? -4.025 -12.455 -14.802 1.00 86.69 109 VAL A CA 1
ATOM 824 C C . VAL A 1 109 ? -2.834 -12.997 -14.019 1.00 86.69 109 VAL A C 1
ATOM 826 O O . VAL A 1 109 ? -3.000 -13.936 -13.247 1.00 86.69 109 VAL A O 1
ATOM 829 N N . LEU A 1 110 ? -1.662 -12.370 -14.157 1.00 84.44 110 LEU A N 1
ATOM 830 C CA . LEU A 1 110 ? -0.440 -12.781 -13.459 1.00 84.44 110 LEU A CA 1
ATOM 831 C C . LEU A 1 110 ? -0.609 -12.752 -11.938 1.00 84.44 110 LEU A C 1
ATOM 833 O O . LEU A 1 110 ? -0.241 -13.706 -11.263 1.00 84.44 110 LEU A O 1
ATOM 837 N N . ARG A 1 111 ? -1.249 -11.707 -11.404 1.00 82.81 111 ARG A N 1
ATOM 838 C CA . ARG A 1 111 ? -1.528 -11.566 -9.970 1.00 82.81 111 ARG A CA 1
ATOM 839 C C . ARG A 1 111 ? -2.393 -12.696 -9.405 1.00 82.81 111 ARG A C 1
ATOM 841 O O . ARG A 1 111 ? -2.344 -12.942 -8.211 1.00 82.81 111 ARG A O 1
ATOM 848 N N . ARG A 1 112 ? -3.209 -13.357 -10.230 1.00 79.25 112 ARG A N 1
ATOM 849 C CA . ARG A 1 112 ? -4.083 -14.458 -9.796 1.00 79.25 112 ARG A CA 1
ATOM 850 C C . ARG A 1 112 ? -3.380 -15.820 -9.794 1.00 79.25 112 ARG A C 1
ATOM 852 O O . ARG A 1 112 ? -3.928 -16.770 -9.247 1.00 79.25 112 ARG A O 1
ATOM 859 N N . LEU A 1 113 ? -2.227 -15.922 -10.455 1.00 80.00 113 LEU A N 1
ATOM 860 C CA . LEU A 1 113 ? -1.435 -17.152 -10.563 1.00 80.00 113 LEU A CA 1
ATOM 861 C C . LEU A 1 113 ? -0.389 -17.292 -9.446 1.00 80.00 113 LEU A C 1
ATOM 863 O O . LEU A 1 113 ? 0.247 -18.340 -9.363 1.00 80.00 113 LEU A O 1
ATOM 867 N N . GLY A 1 114 ? -0.208 -16.247 -8.631 1.00 51.31 114 GLY A N 1
ATOM 868 C CA . GLY A 1 114 ? 0.606 -16.247 -7.415 1.00 51.31 114 GLY A CA 1
ATOM 869 C C . GLY A 1 114 ? -0.252 -16.357 -6.166 1.00 51.31 114 GLY A C 1
ATOM 870 O O . GLY A 1 114 ? -1.314 -15.695 -6.132 1.00 51.31 114 GLY A O 1
#

Sequence (114 aa):
MLSSSLSLTAQTAFSQVVEVALTVEHMRSVADFPGAFVPKTVKGQKYWYYQYPESAGVRRQVFVGPEGEAVQTLIARAGQPAAAESLGPLAHAAVVLGCAEVLSRHYWVLRRLG

pLDDT: mean 90.3, std 9.56, range [42.81, 98.12]